Protein AF-A0A812IU10-F1 (afdb_monomer_lite)

Radius of gyration: 19.64 Å; chains: 1; bounding box: 25×57×60 Å

Organism: Symbiodinium pilosum (NCBI:txid2952)

pLDDT: mean 71.74, std 17.71, range [39.0, 90.31]

Structure (mmCIF, N/CA/C/O backbone):
data_AF-A0A812IU10-F1
#
_entry.id   AF-A0A812IU10-F1
#
loop_
_atom_site.group_PDB
_atom_site.id
_atom_site.type_symbol
_atom_site.label_atom_id
_atom_site.label_alt_id
_atom_site.label_comp_id
_atom_site.label_asym_id
_atom_site.label_entity_id
_atom_site.label_seq_id
_atom_site.pdbx_PDB_ins_code
_atom_site.Cartn_x
_atom_site.Cartn_y
_atom_site.Cartn_z
_atom_site.occupancy
_atom_site.B_iso_or_equiv
_atom_site.auth_seq_id
_atom_site.auth_comp_id
_atom_site.auth_asym_id
_atom_site.auth_atom_id
_atom_site.pdbx_PDB_model_num
ATOM 1 N N . VAL A 1 1 ? -7.992 -50.049 -43.704 1.00 50.34 1 VAL A N 1
ATOM 2 C CA . VAL A 1 1 ? -7.151 -48.857 -43.441 1.00 50.34 1 VAL A CA 1
ATOM 3 C C . VAL A 1 1 ? -7.302 -48.493 -41.971 1.00 50.34 1 VAL A C 1
ATOM 5 O O . VAL A 1 1 ? -8.418 -48.627 -41.481 1.00 50.34 1 VAL A O 1
ATOM 8 N N . PRO A 1 2 ? -6.208 -48.203 -41.250 1.00 48.25 2 PRO A N 1
ATOM 9 C CA . PRO A 1 2 ? -6.217 -48.101 -39.796 1.00 48.25 2 PRO A CA 1
ATOM 10 C C . PRO A 1 2 ? -6.849 -46.801 -39.284 1.00 48.25 2 PRO A C 1
ATOM 12 O O . PRO A 1 2 ? -6.860 -45.779 -39.965 1.00 48.25 2 PRO A O 1
ATOM 15 N N . ASP A 1 3 ? -7.353 -46.928 -38.059 1.00 49.75 3 ASP A N 1
ATOM 16 C CA . ASP A 1 3 ? -7.805 -45.926 -37.098 1.00 49.75 3 ASP A CA 1
ATOM 17 C C . ASP A 1 3 ? -6.855 -44.719 -36.968 1.00 49.75 3 ASP A C 1
ATOM 19 O O . ASP A 1 3 ? -5.632 -44.868 -36.937 1.00 49.75 3 ASP A O 1
ATOM 23 N N . SER A 1 4 ? -7.411 -43.514 -36.857 1.00 57.19 4 SER A N 1
ATOM 24 C CA . SER A 1 4 ? -6.675 -42.343 -36.369 1.00 57.19 4 SER A CA 1
ATOM 25 C C . SER A 1 4 ? -7.549 -41.550 -35.415 1.00 57.19 4 SER A C 1
ATOM 27 O O . SER A 1 4 ? -8.170 -40.540 -35.734 1.00 57.19 4 SER A O 1
ATOM 29 N N . SER A 1 5 ? -7.583 -42.100 -34.212 1.00 48.09 5 SER A N 1
ATOM 30 C CA . SER A 1 5 ? -7.810 -41.441 -32.941 1.00 48.09 5 SER A CA 1
ATOM 31 C C . SER A 1 5 ? -7.139 -40.054 -32.801 1.00 48.09 5 SER A C 1
ATOM 33 O O . SER A 1 5 ? -5.922 -39.936 -32.909 1.00 48.09 5 SER A O 1
ATOM 35 N N . SER A 1 6 ? -7.956 -39.085 -32.354 1.00 54.41 6 SER A N 1
ATOM 36 C CA . SER A 1 6 ? -7.649 -37.992 -31.395 1.00 54.41 6 SER A CA 1
ATOM 37 C C . SER A 1 6 ? -6.824 -36.759 -31.848 1.00 54.41 6 SER A C 1
ATOM 39 O O . SER A 1 6 ? -6.048 -36.861 -32.790 1.00 54.41 6 SER A O 1
ATOM 41 N N . PRO A 1 7 ? -6.920 -35.586 -31.160 1.00 52.50 7 PRO A N 1
ATOM 42 C CA . PRO A 1 7 ? -7.613 -35.328 -29.893 1.00 52.50 7 PRO A CA 1
ATOM 43 C C . PRO A 1 7 ? -8.605 -34.146 -29.879 1.00 52.50 7 PRO A C 1
ATOM 45 O O . PRO A 1 7 ? -8.406 -33.069 -30.439 1.00 52.50 7 PRO A O 1
ATOM 48 N N . THR A 1 8 ? -9.632 -34.341 -29.058 1.00 53.19 8 THR A N 1
ATOM 49 C CA . THR A 1 8 ? -10.385 -33.323 -28.326 1.00 53.19 8 THR A CA 1
ATOM 50 C C . THR A 1 8 ? -9.436 -32.402 -27.545 1.00 53.19 8 THR A C 1
ATOM 52 O O . THR A 1 8 ? -9.142 -32.657 -26.379 1.00 53.19 8 THR A O 1
ATOM 55 N N . SER A 1 9 ? -8.989 -31.293 -28.137 1.00 44.28 9 SER A N 1
ATOM 56 C CA . SER A 1 9 ? -8.419 -30.182 -27.361 1.00 44.28 9 SER A CA 1
ATOM 57 C C . SER A 1 9 ? -9.551 -29.326 -26.811 1.00 44.28 9 SER A C 1
ATOM 59 O O . SER A 1 9 ? -9.862 -28.233 -27.277 1.00 44.28 9 SER A O 1
ATOM 61 N N . ARG A 1 10 ? -10.191 -29.864 -25.770 1.00 47.31 10 ARG A N 1
ATOM 62 C CA . ARG A 1 10 ? -10.981 -29.091 -24.815 1.00 47.31 10 ARG A CA 1
ATOM 63 C C . ARG A 1 10 ? -9.980 -28.314 -23.964 1.00 47.31 10 ARG A C 1
ATOM 65 O O . ARG A 1 10 ? -9.737 -28.664 -22.811 1.00 47.31 10 ARG A O 1
ATOM 72 N N . SER A 1 11 ? -9.362 -27.294 -24.556 1.00 44.47 11 SER A N 1
ATOM 73 C CA . SER A 1 11 ? -8.623 -26.296 -23.796 1.00 44.47 11 SER A CA 1
ATOM 74 C C . SER A 1 11 ? -9.650 -25.603 -22.921 1.00 44.47 11 SER A C 1
ATOM 76 O O . SER A 1 11 ? -10.402 -24.737 -23.365 1.00 44.47 11 SER A O 1
ATOM 78 N N . ARG A 1 12 ? -9.741 -26.079 -21.676 1.00 50.00 12 ARG A N 1
ATOM 79 C CA . ARG A 1 12 ? -10.325 -25.329 -20.575 1.00 50.00 12 ARG A CA 1
ATOM 80 C C . ARG A 1 12 ? -9.683 -23.958 -20.678 1.00 50.00 12 ARG A C 1
ATOM 82 O O . ARG A 1 12 ? -8.472 -23.844 -20.509 1.00 50.00 12 ARG A O 1
ATOM 89 N N . GLY A 1 13 ? -10.483 -22.955 -21.019 1.00 43.66 13 GLY A N 1
ATOM 90 C CA . GLY A 1 13 ? -10.149 -21.577 -20.729 1.00 43.66 13 GLY A CA 1
ATOM 91 C C . GLY A 1 13 ? -10.032 -21.484 -19.218 1.00 43.66 13 GLY A C 1
ATOM 92 O O . GLY A 1 13 ? -10.993 -21.154 -18.532 1.00 43.66 13 GLY A O 1
ATOM 93 N N . SER A 1 14 ? -8.875 -21.872 -18.690 1.00 45.81 14 SER A N 1
ATOM 94 C CA . SER A 1 14 ? -8.376 -21.335 -17.446 1.00 45.81 14 SER A CA 1
ATOM 95 C C . SER A 1 14 ? -8.236 -19.856 -17.744 1.00 45.81 14 SER A C 1
ATOM 97 O O . SER A 1 14 ? -7.247 -19.442 -18.343 1.00 45.81 14 SER A O 1
ATOM 99 N N . SER A 1 15 ? -9.281 -19.077 -17.445 1.00 45.25 15 SER A N 1
ATOM 100 C CA . SER A 1 15 ? -9.153 -17.630 -17.347 1.00 45.25 15 SER A CA 1
ATOM 101 C C . SER A 1 15 ? -7.868 -17.397 -16.562 1.00 45.25 15 SER A C 1
ATOM 103 O O . SER A 1 15 ? -7.774 -17.949 -15.458 1.00 45.25 15 SER A O 1
ATOM 105 N N . PRO A 1 16 ? -6.854 -16.719 -17.129 1.00 46.94 16 PRO A N 1
ATOM 106 C CA . PRO A 1 16 ? -5.622 -16.482 -16.407 1.00 46.94 16 PRO A CA 1
ATOM 107 C C . PRO A 1 16 ? -6.040 -15.758 -15.136 1.00 46.94 16 PRO A C 1
ATOM 109 O O . PRO A 1 16 ? -6.576 -14.651 -15.178 1.00 46.94 16 PRO A O 1
ATOM 112 N N . LYS A 1 17 ? -5.931 -16.455 -14.005 1.00 49.75 17 LYS A N 1
ATOM 113 C CA . LYS A 1 17 ? -6.110 -15.846 -12.697 1.00 49.75 17 LYS A CA 1
ATOM 114 C C . LYS A 1 17 ? -5.091 -14.711 -12.703 1.00 49.75 17 LYS A C 1
ATOM 116 O O . LYS A 1 17 ? -3.926 -15.023 -12.932 1.00 49.75 17 LYS A O 1
ATOM 121 N N . PRO A 1 18 ? -5.505 -13.437 -12.607 1.00 54.19 18 PRO A N 1
ATOM 122 C CA . PRO A 1 18 ? -4.601 -12.324 -12.853 1.00 54.19 18 PRO A CA 1
ATOM 123 C C . PRO A 1 18 ? -3.405 -12.490 -11.918 1.00 54.19 18 PRO A C 1
ATOM 125 O O . PRO A 1 18 ? -3.569 -12.408 -10.701 1.00 54.19 18 PRO A O 1
ATOM 128 N N . GLU A 1 19 ? -2.227 -12.791 -12.475 1.00 58.47 19 GLU A N 1
ATOM 129 C CA . GLU A 1 19 ? -1.012 -13.199 -11.741 1.00 58.47 19 GLU A CA 1
ATOM 130 C C . GLU A 1 19 ? -0.427 -12.079 -10.851 1.00 58.47 19 GLU A C 1
ATOM 132 O O . GLU A 1 19 ? 0.657 -12.197 -10.286 1.00 58.47 19 GLU A O 1
ATOM 137 N N . GLY A 1 20 ? -1.180 -10.997 -10.659 1.00 71.31 20 GLY A N 1
ATOM 138 C CA . GLY A 1 20 ? -0.835 -9.849 -9.839 1.00 71.31 20 GLY A CA 1
ATOM 139 C C . GLY A 1 20 ? -1.910 -9.399 -8.856 1.00 71.31 20 GLY A C 1
ATOM 140 O O . GLY A 1 20 ? -1.704 -8.389 -8.191 1.00 71.31 20 GLY A O 1
ATOM 141 N N . GLU A 1 21 ? -3.036 -10.108 -8.712 1.00 84.06 21 GLU A N 1
ATOM 142 C CA . GLU A 1 21 ? -4.016 -9.740 -7.683 1.00 84.06 21 GLU A CA 1
ATOM 143 C C . GLU A 1 21 ? -3.532 -10.163 -6.285 1.00 84.06 21 GLU A C 1
ATOM 145 O O . GLU A 1 21 ? -3.490 -11.346 -5.945 1.00 84.06 21 GLU A O 1
ATOM 150 N N . LEU A 1 22 ? -3.199 -9.182 -5.451 1.00 83.56 22 LEU A N 1
ATOM 151 C CA . LEU A 1 22 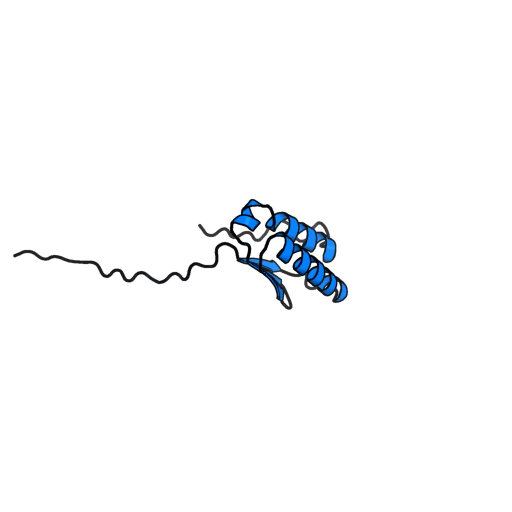? -2.918 -9.347 -4.037 1.00 83.56 22 LEU A CA 1
ATOM 152 C C . LEU A 1 22 ? -4.148 -8.949 -3.223 1.00 83.56 22 LEU A C 1
ATOM 154 O O . LEU A 1 22 ? -4.714 -7.874 -3.405 1.00 83.56 22 LEU A O 1
ATOM 158 N N . ARG A 1 23 ? -4.549 -9.812 -2.293 1.00 84.81 23 ARG A N 1
ATOM 159 C CA . ARG A 1 23 ? -5.596 -9.504 -1.320 1.00 84.81 23 ARG A CA 1
ATOM 160 C C . ARG A 1 23 ? -5.009 -9.540 0.071 1.00 84.81 23 ARG A C 1
ATOM 162 O O . ARG A 1 23 ? -4.495 -10.574 0.490 1.00 84.81 23 ARG A O 1
ATOM 169 N N . LEU A 1 24 ? -5.107 -8.424 0.770 1.00 83.62 24 LEU A N 1
ATOM 170 C CA . LEU A 1 24 ? -4.623 -8.276 2.128 1.00 83.62 24 LEU A CA 1
ATOM 171 C C . LEU A 1 24 ? -5.820 -8.059 3.052 1.00 83.62 24 LEU A C 1
ATOM 173 O O . LEU A 1 24 ? -6.595 -7.129 2.831 1.00 83.62 24 LEU A O 1
ATOM 177 N N . PRO A 1 25 ? -6.040 -8.925 4.050 1.00 81.56 25 PRO A N 1
ATOM 178 C CA . PRO A 1 25 ? -7.141 -8.744 4.981 1.00 81.56 25 PRO A CA 1
ATOM 179 C C . PRO A 1 25 ? -6.916 -7.477 5.810 1.00 81.56 25 PRO A C 1
ATOM 181 O O . PRO A 1 25 ? -5.815 -7.232 6.301 1.00 81.56 25 PRO A O 1
ATOM 184 N N . LEU A 1 26 ? -7.968 -6.679 5.979 1.00 81.06 26 LEU A N 1
ATOM 185 C CA . LEU A 1 26 ? -7.957 -5.589 6.948 1.00 81.06 26 LEU A CA 1
ATOM 186 C C . LEU A 1 26 ? -8.188 -6.177 8.346 1.00 81.06 26 LEU A C 1
ATOM 188 O O . LEU A 1 26 ? -9.000 -7.095 8.496 1.00 81.06 26 LEU A O 1
ATOM 192 N N . PRO A 1 27 ? -7.521 -5.662 9.389 1.00 77.56 27 PRO A N 1
ATOM 193 C CA . PRO A 1 27 ? -7.814 -6.070 10.745 1.00 77.56 27 PRO A CA 1
ATOM 194 C C . PRO A 1 27 ? -9.246 -5.660 11.088 1.00 77.56 27 PRO A C 1
ATOM 196 O O . PRO A 1 27 ? -9.656 -4.527 10.853 1.00 77.56 27 PRO A O 1
ATOM 199 N N . ALA A 1 28 ? -10.004 -6.565 11.709 1.00 72.00 28 ALA A N 1
ATOM 200 C CA . ALA A 1 28 ? -11.385 -6.295 12.126 1.00 72.00 28 ALA A CA 1
ATOM 201 C C . ALA A 1 28 ? -11.504 -5.127 13.130 1.00 72.00 28 ALA A C 1
ATOM 203 O O . ALA A 1 28 ? -12.590 -4.601 13.344 1.00 72.00 28 ALA A O 1
ATOM 204 N N . LYS A 1 29 ? -10.384 -4.737 13.754 1.00 73.00 29 LYS A N 1
ATOM 205 C CA . LYS A 1 29 ? -10.269 -3.600 14.675 1.00 73.00 29 LYS A CA 1
ATOM 206 C C . LYS A 1 29 ? -9.792 -2.305 14.001 1.00 73.00 29 LYS A C 1
ATOM 208 O O . LYS A 1 29 ? -9.570 -1.331 14.714 1.00 73.00 29 LYS A O 1
ATOM 213 N N . ALA A 1 30 ? -9.602 -2.290 12.678 1.00 77.06 30 ALA A N 1
ATOM 214 C CA . ALA A 1 30 ? -9.215 -1.082 11.957 1.00 77.06 30 ALA A CA 1
ATOM 215 C C . ALA A 1 30 ? -10.251 0.019 12.203 1.00 77.06 30 ALA A C 1
ATOM 217 O O . ALA A 1 30 ? -11.445 -0.174 11.968 1.00 77.06 30 ALA A O 1
ATOM 218 N N . GLN A 1 31 ? -9.801 1.173 12.680 1.00 84.00 31 GLN A N 1
ATOM 219 C CA . GLN A 1 31 ? -10.676 2.322 12.849 1.00 84.00 31 GLN A CA 1
ATOM 220 C C . GLN A 1 31 ? -10.973 2.984 11.504 1.00 84.00 31 GLN A C 1
ATOM 222 O O . GLN A 1 31 ? -10.163 2.949 10.580 1.00 84.00 31 GLN A O 1
ATOM 227 N N . GLU A 1 32 ? -12.125 3.651 11.405 1.00 83.19 32 GLU A N 1
ATOM 228 C CA . GLU A 1 32 ? -12.546 4.329 10.173 1.00 83.19 32 GLU A CA 1
ATOM 229 C C . GLU A 1 32 ? -11.496 5.335 9.675 1.00 83.19 32 GLU A C 1
ATOM 231 O O . GLU A 1 32 ? -11.230 5.406 8.476 1.00 83.19 32 GLU A O 1
ATOM 236 N N . TRP A 1 33 ? -10.851 6.076 10.584 1.00 83.62 33 TRP A N 1
ATOM 237 C CA . TRP A 1 33 ? -9.798 7.026 10.220 1.00 83.62 33 TRP A CA 1
ATOM 238 C C . TRP A 1 33 ? -8.539 6.331 9.676 1.00 83.62 33 TRP A C 1
ATOM 240 O O . TRP A 1 33 ? -7.943 6.850 8.739 1.00 83.62 33 TRP A O 1
ATOM 250 N N . GLN A 1 34 ? -8.183 5.141 10.180 1.00 85.31 34 GLN A N 1
ATOM 251 C CA . GLN A 1 34 ? -7.061 4.343 9.662 1.00 85.31 34 GLN A CA 1
ATOM 252 C C . GLN A 1 34 ? -7.363 3.836 8.254 1.00 85.31 34 GLN A C 1
ATOM 254 O O . GLN A 1 34 ? -6.519 3.898 7.371 1.00 85.31 34 GLN A O 1
ATOM 259 N N . VAL A 1 35 ? -8.596 3.378 8.017 1.00 85.50 35 VAL A N 1
ATOM 260 C CA . VAL A 1 35 ? -9.034 2.940 6.686 1.00 85.50 35 VAL A CA 1
ATOM 261 C C . VAL A 1 35 ? -9.058 4.112 5.703 1.00 85.50 35 VAL A C 1
ATOM 263 O O . VAL A 1 35 ? -8.706 3.938 4.539 1.00 85.50 35 VAL A O 1
ATOM 266 N N . ARG A 1 36 ? -9.463 5.311 6.144 1.00 87.62 36 ARG A N 1
ATOM 267 C CA . ARG 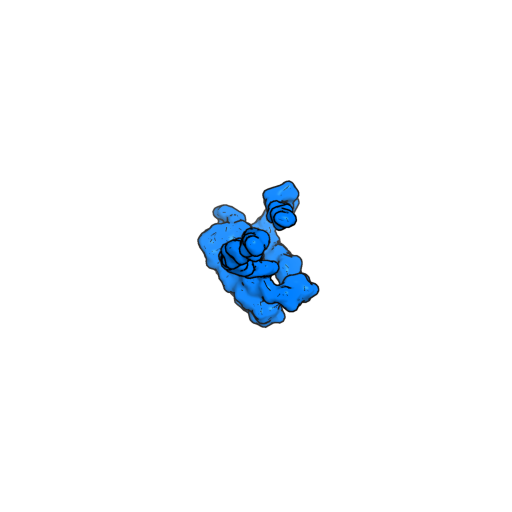A 1 36 ? -9.401 6.528 5.317 1.00 87.62 36 ARG A CA 1
ATOM 268 C C . ARG A 1 36 ? -7.966 6.924 4.986 1.00 87.62 36 ARG A C 1
ATOM 270 O O . ARG A 1 36 ? -7.712 7.246 3.831 1.00 87.62 36 ARG A O 1
ATOM 277 N N . GLN A 1 37 ? -7.066 6.864 5.964 1.00 87.69 37 GLN A N 1
ATOM 278 C CA . GLN A 1 37 ? -5.643 7.131 5.767 1.00 87.69 37 GLN A CA 1
ATOM 279 C C . GLN A 1 37 ? -5.047 6.140 4.761 1.00 87.69 37 GLN A C 1
ATOM 281 O O . GLN A 1 37 ? -4.596 6.549 3.698 1.00 87.69 37 GLN A O 1
ATOM 286 N N . LEU A 1 38 ? -5.239 4.840 5.001 1.00 87.62 38 LEU A N 1
ATOM 287 C CA . LEU A 1 38 ? -4.793 3.773 4.110 1.00 87.62 38 LEU A CA 1
ATOM 288 C C . LEU A 1 38 ? -5.327 3.928 2.683 1.00 87.62 38 LEU A C 1
ATOM 290 O O . LEU A 1 38 ? -4.635 3.600 1.731 1.00 87.62 38 LEU A O 1
ATOM 294 N N . ARG A 1 39 ? -6.564 4.408 2.498 1.00 89.12 39 ARG A N 1
ATOM 295 C CA . ARG A 1 39 ? -7.108 4.691 1.159 1.00 89.12 39 ARG A CA 1
ATOM 296 C C . ARG A 1 39 ? -6.337 5.801 0.448 1.00 89.12 39 ARG A C 1
ATOM 298 O O . ARG A 1 39 ? -6.078 5.649 -0.740 1.00 89.12 39 ARG A O 1
ATOM 305 N N . ALA A 1 40 ? -5.991 6.875 1.154 1.00 90.31 40 ALA A N 1
ATOM 306 C CA . ALA A 1 40 ? -5.202 7.968 0.596 1.00 90.31 40 ALA A CA 1
ATOM 307 C C . ALA A 1 40 ? -3.771 7.509 0.268 1.00 90.31 40 ALA A C 1
ATOM 309 O O . ALA A 1 40 ? -3.270 7.768 -0.824 1.00 90.31 40 ALA A O 1
ATOM 310 N N . ASP A 1 41 ? -3.145 6.751 1.169 1.00 89.69 41 ASP A N 1
ATOM 311 C CA . ASP A 1 41 ? -1.801 6.216 0.945 1.00 89.69 41 ASP A CA 1
ATOM 312 C C . ASP A 1 41 ? -1.774 5.170 -0.181 1.00 89.69 41 ASP A C 1
ATOM 314 O O . ASP A 1 41 ? -0.849 5.146 -0.994 1.00 89.69 41 ASP A O 1
ATOM 318 N N . LEU A 1 42 ? -2.824 4.351 -0.301 1.00 89.25 42 LEU A N 1
ATOM 319 C CA . LEU A 1 42 ? -3.002 3.422 -1.418 1.00 89.25 42 LEU A CA 1
ATOM 320 C C . LEU A 1 42 ? -3.220 4.122 -2.752 1.00 89.25 42 LEU A C 1
ATOM 322 O O . LEU A 1 42 ? -2.743 3.608 -3.759 1.00 89.25 42 LEU A O 1
ATOM 326 N N . GLU A 1 43 ? -3.932 5.247 -2.779 1.00 89.81 43 GLU A N 1
ATOM 327 C CA . GLU A 1 43 ? -4.107 6.048 -3.992 1.00 89.81 43 GLU A CA 1
ATOM 328 C C . GLU A 1 43 ? -2.739 6.525 -4.492 1.00 89.81 43 GLU A C 1
ATOM 330 O O . GLU A 1 43 ? -2.345 6.185 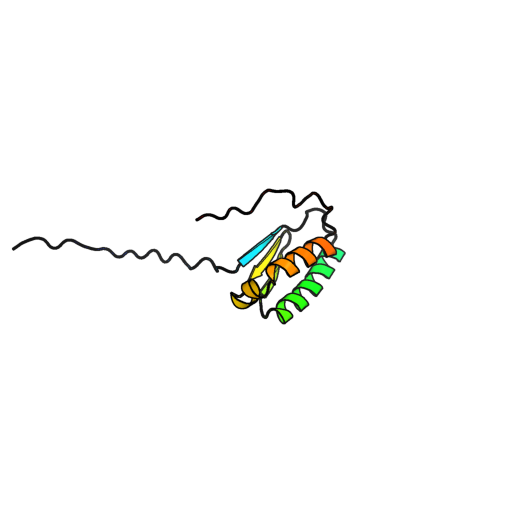-5.609 1.00 89.81 43 GLU A O 1
ATOM 335 N N . TYR A 1 44 ? -1.947 7.152 -3.618 1.00 89.12 44 TYR A N 1
ATOM 336 C CA . TYR A 1 44 ? -0.592 7.599 -3.945 1.00 89.12 44 TYR A CA 1
ATOM 337 C C . TYR A 1 44 ? 0.338 6.447 -4.358 1.00 89.12 44 TYR A C 1
ATOM 339 O O . TYR A 1 44 ? 1.067 6.525 -5.350 1.00 89.12 44 TYR A O 1
ATOM 347 N N . TRP A 1 45 ? 0.307 5.341 -3.613 1.00 89.56 45 TRP A N 1
ATOM 348 C CA . TRP A 1 45 ? 1.081 4.145 -3.933 1.00 89.56 45 TRP A CA 1
ATOM 349 C C . TRP A 1 45 ? 0.665 3.549 -5.287 1.00 89.56 45 TRP A C 1
ATOM 351 O O . TRP A 1 45 ? 1.523 3.134 -6.070 1.00 89.56 45 TRP A O 1
ATOM 361 N N . SER A 1 46 ? -0.632 3.552 -5.602 1.00 89.50 46 SER A N 1
ATOM 362 C CA . SER A 1 46 ? -1.151 3.013 -6.860 1.00 89.50 46 SER A CA 1
ATOM 363 C C . SER A 1 46 ? -0.706 3.838 -8.067 1.00 89.50 46 SER A C 1
ATOM 365 O O . SER A 1 46 ? -0.304 3.269 -9.080 1.00 89.50 46 SER A O 1
ATOM 367 N N . GLU A 1 47 ? -0.646 5.165 -7.929 1.00 89.12 47 GLU A N 1
ATOM 368 C CA . GLU A 1 47 ? -0.085 6.057 -8.946 1.00 89.12 47 GLU A CA 1
ATOM 369 C C . GLU A 1 47 ? 1.424 5.839 -9.116 1.00 89.12 47 GLU A C 1
ATOM 371 O O . GLU A 1 47 ? 1.913 5.708 -10.239 1.00 89.12 47 GLU A O 1
ATOM 376 N N . LYS A 1 48 ? 2.165 5.727 -8.006 1.00 88.12 48 LYS A N 1
ATOM 377 C CA . LYS A 1 48 ? 3.623 5.514 -8.005 1.00 88.12 48 LYS A CA 1
ATOM 378 C C . LYS A 1 48 ? 4.031 4.245 -8.753 1.00 88.12 48 LYS A C 1
ATOM 380 O O . LYS A 1 48 ? 5.021 4.250 -9.482 1.00 88.12 48 LYS A O 1
ATOM 385 N N . PHE A 1 49 ? 3.287 3.160 -8.556 1.00 85.12 49 PHE A N 1
ATOM 386 C CA . PHE A 1 49 ? 3.561 1.865 -9.179 1.00 85.12 49 PHE A CA 1
ATOM 387 C C . PHE A 1 49 ? 2.725 1.605 -10.439 1.00 85.12 49 PHE A C 1
ATOM 389 O O . PHE A 1 49 ? 2.817 0.517 -11.011 1.00 85.12 49 PHE A O 1
ATOM 396 N N . ASN A 1 50 ? 1.945 2.598 -10.882 1.00 86.25 50 ASN A N 1
ATOM 397 C CA . ASN A 1 50 ? 1.034 2.519 -12.021 1.00 86.25 50 ASN A CA 1
ATOM 398 C C . ASN A 1 50 ? 0.177 1.238 -11.996 1.00 86.25 50 ASN A C 1
ATOM 400 O O . ASN A 1 50 ? 0.131 0.463 -12.955 1.00 86.25 50 ASN A O 1
ATOM 404 N N . CYS A 1 51 ? -0.441 0.981 -10.847 1.00 86.44 51 CYS A N 1
ATOM 405 C CA . CYS A 1 51 ? -1.209 -0.221 -10.552 1.00 86.44 51 CYS A CA 1
ATOM 406 C C . CYS A 1 51 ? -2.588 0.154 -9.986 1.00 86.44 51 CYS A C 1
ATOM 408 O O . CYS A 1 51 ? -2.879 1.326 -9.771 1.00 86.44 51 CYS A O 1
ATOM 410 N N . ALA A 1 52 ? -3.474 -0.824 -9.777 1.00 86.25 52 ALA A N 1
ATOM 411 C CA . ALA A 1 52 ? -4.816 -0.547 -9.259 1.00 86.25 52 ALA A CA 1
ATOM 412 C C . ALA A 1 52 ? -4.955 -1.050 -7.820 1.00 86.25 52 ALA A C 1
ATOM 414 O O . ALA A 1 52 ? -4.812 -2.244 -7.569 1.00 86.25 52 ALA A O 1
ATOM 415 N N . ALA A 1 53 ? -5.287 -0.165 -6.881 1.00 87.69 53 ALA A N 1
ATOM 416 C CA . ALA A 1 53 ? -5.579 -0.523 -5.496 1.00 87.69 53 ALA A CA 1
ATOM 417 C C . ALA A 1 53 ? -7.017 -0.158 -5.127 1.00 87.69 53 ALA A C 1
ATOM 419 O O . ALA A 1 53 ? -7.520 0.899 -5.498 1.00 87.69 53 ALA A O 1
ATOM 420 N N . ARG A 1 54 ? -7.688 -1.026 -4.368 1.00 86.94 54 ARG A N 1
ATOM 421 C CA . ARG A 1 54 ? -9.009 -0.748 -3.798 1.00 86.94 54 ARG A CA 1
ATOM 422 C C . ARG A 1 54 ? -9.125 -1.302 -2.389 1.00 86.94 54 ARG A C 1
ATOM 424 O O . ARG A 1 54 ? -8.617 -2.378 -2.078 1.00 86.94 54 ARG A O 1
ATOM 431 N N . VAL A 1 55 ? -9.849 -0.580 -1.545 1.00 86.94 55 VAL A N 1
ATOM 432 C CA . VAL A 1 55 ? -10.111 -0.976 -0.160 1.00 86.94 55 VAL A CA 1
ATOM 433 C C . VAL A 1 55 ? -11.566 -1.403 -0.030 1.00 86.94 55 VAL A C 1
ATOM 435 O O . VAL A 1 55 ? -12.468 -0.565 -0.016 1.00 86.94 55 VAL A O 1
ATOM 438 N N . GLU A 1 56 ? -11.793 -2.708 0.069 1.00 84.69 56 GLU A N 1
ATOM 439 C CA . GLU A 1 56 ? -13.098 -3.300 0.371 1.00 84.69 56 GLU A CA 1
ATOM 440 C C . GLU A 1 56 ? -13.388 -3.235 1.881 1.00 84.69 56 GLU A C 1
ATOM 442 O O . GLU A 1 56 ? -12.518 -2.904 2.685 1.00 84.69 56 GLU A O 1
ATOM 447 N N . HIS A 1 57 ? -14.612 -3.598 2.281 1.00 72.38 57 HIS A N 1
ATOM 448 C CA . HIS A 1 57 ? -15.062 -3.560 3.682 1.00 72.38 57 HIS A CA 1
ATOM 449 C C . HIS A 1 57 ? -14.146 -4.305 4.669 1.00 72.38 57 HIS A C 1
ATOM 451 O O . HIS A 1 57 ? -14.034 -3.896 5.819 1.00 72.38 57 HIS A O 1
ATOM 457 N N . SER A 1 58 ? -13.511 -5.397 4.240 1.00 79.19 58 SER A N 1
ATOM 458 C CA . SER A 1 58 ? -12.696 -6.263 5.104 1.00 79.19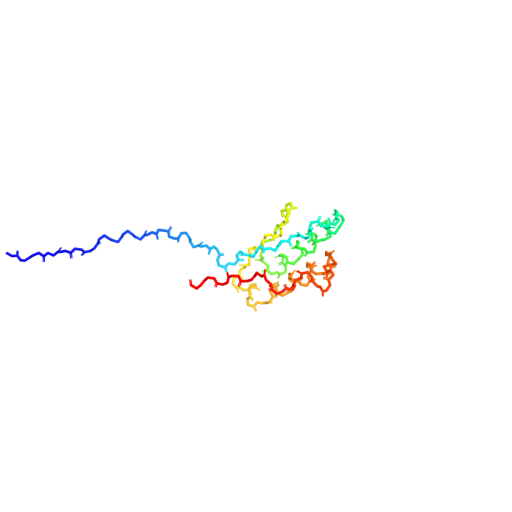 58 SER A CA 1
ATOM 459 C C . SER A 1 58 ? -11.346 -6.644 4.496 1.00 79.19 58 SER A C 1
ATOM 461 O O . SER A 1 58 ? -10.625 -7.472 5.051 1.00 79.19 58 SER A O 1
ATOM 463 N N . SER A 1 59 ? -11.000 -6.101 3.331 1.00 84.31 59 SER A N 1
ATOM 464 C CA . SER A 1 59 ? -9.762 -6.454 2.638 1.00 84.31 59 SER A CA 1
ATOM 465 C C . SER A 1 59 ? -9.330 -5.374 1.664 1.00 84.31 59 SER A C 1
ATOM 467 O O . SER A 1 59 ? -10.148 -4.785 0.971 1.00 84.31 59 SER A O 1
ATOM 469 N N . VAL A 1 60 ? -8.032 -5.187 1.534 1.00 86.75 60 VAL A N 1
ATOM 470 C CA . VAL A 1 60 ? -7.412 -4.415 0.467 1.00 86.75 60 VAL A CA 1
ATOM 471 C C . VAL A 1 60 ? -7.158 -5.356 -0.704 1.00 86.75 60 VAL A C 1
ATOM 473 O O . VAL A 1 60 ? -6.532 -6.401 -0.540 1.00 86.75 60 VAL A O 1
ATOM 476 N N . VAL A 1 61 ? -7.673 -5.021 -1.882 1.00 87.69 61 VAL A N 1
ATOM 477 C CA . VAL A 1 61 ? -7.456 -5.779 -3.116 1.00 87.69 61 VAL A CA 1
ATOM 478 C C . VAL A 1 61 ? -6.642 -4.919 -4.060 1.00 87.69 61 VAL A C 1
ATOM 480 O O . VAL A 1 61 ? -6.998 -3.777 -4.334 1.00 87.69 61 VAL A O 1
ATOM 483 N N . VAL A 1 62 ? -5.555 -5.477 -4.566 1.00 88.00 62 VAL A N 1
ATOM 484 C CA . VAL A 1 62 ? -4.559 -4.733 -5.320 1.00 88.00 62 VAL A CA 1
ATOM 485 C C . VAL A 1 62 ? -4.170 -5.530 -6.540 1.00 88.00 62 VAL A C 1
ATOM 487 O O . VAL A 1 62 ? -3.852 -6.705 -6.426 1.00 88.00 62 VAL A O 1
ATOM 490 N N . GLN A 1 63 ? -4.211 -4.916 -7.709 1.00 88.81 63 GLN A N 1
ATOM 491 C CA . GLN A 1 63 ? -3.769 -5.513 -8.956 1.00 88.81 63 GLN A CA 1
ATOM 492 C C . GLN A 1 63 ? -2.406 -4.939 -9.294 1.00 88.81 63 GLN A C 1
ATOM 494 O O . GLN A 1 63 ? -2.289 -3.836 -9.824 1.00 88.81 63 GLN A O 1
ATOM 499 N N . LEU A 1 64 ? -1.379 -5.699 -8.941 1.00 84.25 64 LEU A N 1
ATOM 500 C CA . LEU A 1 64 ? -0.001 -5.409 -9.280 1.00 84.25 64 LEU A CA 1
ATOM 501 C C . LEU A 1 64 ? 0.252 -5.770 -10.742 1.00 84.25 64 LEU A C 1
ATOM 503 O O . LEU A 1 64 ? -0.075 -6.868 -11.187 1.00 84.25 64 LEU A O 1
ATOM 507 N N . SER A 1 65 ? 0.884 -4.861 -11.471 1.00 83.62 65 SER A N 1
ATOM 508 C CA . SER A 1 65 ? 1.531 -5.191 -12.734 1.00 83.62 65 SER A CA 1
ATOM 509 C C . SER A 1 65 ? 2.817 -5.995 -12.469 1.00 83.62 65 SER A C 1
ATOM 511 O O . SER A 1 65 ? 3.382 -5.908 -11.369 1.00 83.62 65 SER A O 1
ATOM 513 N N . PRO A 1 66 ? 3.309 -6.792 -13.432 1.00 81.94 66 PRO A N 1
ATOM 514 C CA . PRO A 1 66 ? 4.587 -7.494 -13.288 1.00 81.94 66 PRO A CA 1
ATOM 515 C C . PRO A 1 66 ? 5.753 -6.529 -13.004 1.00 81.94 66 PRO A C 1
ATOM 517 O O . PRO A 1 66 ? 6.655 -6.859 -12.233 1.00 81.94 66 PRO A O 1
ATOM 520 N N . GLU A 1 67 ? 5.702 -5.303 -13.530 1.00 81.19 67 GLU A N 1
ATOM 521 C CA . GLU A 1 67 ? 6.666 -4.239 -13.238 1.00 81.19 67 GLU A CA 1
ATOM 522 C C . GLU A 1 67 ? 6.593 -3.793 -11.771 1.00 81.19 67 GLU A C 1
ATOM 524 O O . GLU A 1 67 ? 7.625 -3.663 -11.111 1.00 81.19 67 GLU A O 1
ATOM 529 N N . ALA A 1 68 ? 5.386 -3.616 -11.222 1.00 80.50 68 ALA A N 1
ATOM 530 C CA . ALA A 1 68 ? 5.190 -3.274 -9.814 1.00 80.50 68 ALA A CA 1
ATOM 531 C C . ALA A 1 68 ? 5.638 -4.413 -8.881 1.00 80.50 68 ALA A C 1
ATOM 533 O O . ALA A 1 68 ? 6.229 -4.165 -7.827 1.00 80.50 68 ALA A O 1
ATOM 534 N N . GLN A 1 69 ? 5.410 -5.672 -9.270 1.00 79.88 69 GLN A N 1
ATOM 535 C CA . GLN A 1 69 ? 5.910 -6.832 -8.527 1.00 79.88 69 GLN A CA 1
ATOM 536 C C . GLN A 1 69 ? 7.441 -6.851 -8.469 1.00 79.88 69 GLN A C 1
ATOM 538 O O . GLN A 1 69 ? 8.002 -7.041 -7.388 1.00 79.88 69 GLN A O 1
ATOM 543 N N . ALA A 1 70 ? 8.108 -6.608 -9.601 1.00 80.00 70 ALA A N 1
ATOM 544 C CA . ALA A 1 70 ? 9.565 -6.520 -9.672 1.00 80.00 70 ALA A CA 1
ATOM 545 C C . ALA A 1 70 ? 10.116 -5.294 -8.919 1.00 80.00 70 ALA A C 1
ATOM 547 O O . ALA A 1 70 ? 11.177 -5.373 -8.304 1.00 80.00 70 ALA A O 1
ATOM 548 N N . GLY A 1 71 ? 9.373 -4.184 -8.915 1.00 77.69 71 GLY A N 1
ATOM 549 C CA . GLY A 1 71 ? 9.720 -2.933 -8.236 1.00 77.69 71 GLY A CA 1
ATOM 550 C C . GLY A 1 71 ? 9.508 -2.930 -6.720 1.00 77.69 71 GLY A C 1
ATOM 551 O O . GLY A 1 71 ? 9.664 -1.888 -6.090 1.00 77.69 71 GLY A O 1
ATOM 552 N N . GLY A 1 72 ? 9.134 -4.063 -6.116 1.00 83.81 72 GLY A N 1
ATOM 553 C CA . GLY A 1 72 ? 8.952 -4.164 -4.666 1.00 83.81 72 GLY A CA 1
ATOM 554 C C . GLY A 1 72 ? 7.660 -3.531 -4.143 1.00 83.81 72 GLY A C 1
ATOM 555 O O . GLY A 1 72 ? 7.512 -3.380 -2.930 1.00 83.81 72 GLY A O 1
ATOM 556 N N . ALA A 1 73 ? 6.692 -3.231 -5.016 1.00 85.75 73 ALA A N 1
ATOM 557 C CA . ALA A 1 73 ? 5.419 -2.616 -4.638 1.00 85.75 73 ALA A CA 1
ATOM 558 C C . ALA A 1 73 ? 4.685 -3.430 -3.562 1.00 85.75 73 ALA A C 1
ATOM 560 O O . ALA A 1 73 ? 4.096 -2.871 -2.641 1.00 85.75 73 ALA A O 1
ATOM 561 N N . LYS A 1 74 ? 4.790 -4.764 -3.631 1.00 84.81 74 LYS A N 1
ATOM 562 C CA . LYS A 1 74 ? 4.260 -5.676 -2.612 1.00 84.81 74 LYS A CA 1
ATOM 563 C C . LYS A 1 74 ? 4.824 -5.363 -1.222 1.00 84.81 74 LYS A C 1
ATOM 565 O O . LYS A 1 74 ? 4.051 -5.299 -0.279 1.00 84.81 74 LYS A O 1
ATOM 570 N N . SER A 1 75 ? 6.136 -5.161 -1.095 1.00 85.06 75 SER A N 1
ATOM 571 C CA . SER A 1 75 ? 6.769 -4.865 0.196 1.00 85.06 75 SER A CA 1
ATOM 572 C C . SER A 1 75 ? 6.319 -3.515 0.747 1.00 85.06 75 SER A C 1
ATOM 574 O O . SER A 1 75 ? 6.004 -3.428 1.927 1.00 85.06 75 SER A O 1
ATOM 576 N N . GLU A 1 76 ? 6.248 -2.484 -0.101 1.00 88.38 76 GLU A N 1
ATOM 577 C CA . GLU A 1 76 ? 5.747 -1.159 0.299 1.00 88.38 76 GLU A CA 1
ATOM 578 C C . GLU A 1 76 ? 4.296 -1.220 0.776 1.00 88.38 76 GLU A C 1
ATOM 580 O O . GLU A 1 76 ? 3.948 -0.630 1.792 1.00 88.38 76 GLU A O 1
ATOM 585 N N . LEU A 1 77 ? 3.458 -1.982 0.076 1.00 86.00 77 LEU A N 1
ATOM 586 C CA . LEU A 1 77 ? 2.060 -2.166 0.434 1.00 86.00 77 LEU A CA 1
ATOM 587 C C . LEU A 1 77 ? 1.890 -2.845 1.802 1.00 86.00 77 LEU A C 1
ATOM 589 O O . LEU A 1 77 ? 1.027 -2.442 2.579 1.00 86.00 77 LEU A O 1
ATOM 593 N N . PHE A 1 78 ? 2.706 -3.859 2.109 1.00 84.62 78 PHE A N 1
ATOM 594 C CA . PHE A 1 78 ? 2.718 -4.462 3.446 1.00 84.62 78 PHE A CA 1
ATOM 595 C C . PHE A 1 78 ? 3.126 -3.440 4.510 1.00 84.62 78 PHE A C 1
ATOM 597 O O . PHE A 1 78 ? 2.436 -3.338 5.520 1.00 84.62 78 PHE A O 1
ATOM 604 N N . SER A 1 79 ? 4.161 -2.634 4.252 1.00 87.06 79 SER A N 1
ATOM 605 C CA . SER A 1 79 ? 4.590 -1.574 5.172 1.00 87.06 79 SER A CA 1
ATOM 606 C C . SER A 1 79 ? 3.499 -0.529 5.420 1.00 87.06 79 SER A C 1
ATOM 608 O O . SER A 1 79 ? 3.285 -0.156 6.570 1.00 87.06 79 SER A O 1
ATOM 610 N N . LEU A 1 80 ? 2.788 -0.086 4.374 1.00 85.94 80 LEU A N 1
ATOM 611 C CA . LEU A 1 80 ? 1.653 0.840 4.498 1.00 85.94 80 LEU A CA 1
ATOM 612 C C . LEU A 1 80 ? 0.561 0.247 5.384 1.00 85.94 80 LEU A C 1
ATOM 614 O O . LEU A 1 80 ? 0.119 0.870 6.343 1.00 85.94 80 LEU A O 1
ATOM 618 N N . MET A 1 81 ? 0.178 -1.003 5.123 1.00 83.12 81 MET A N 1
ATOM 619 C CA . MET A 1 81 ? -0.833 -1.671 5.934 1.00 83.12 81 MET A CA 1
ATOM 620 C C . MET A 1 81 ? -0.388 -1.883 7.383 1.00 83.12 81 MET A C 1
ATOM 622 O O . MET A 1 81 ? -1.202 -1.706 8.283 1.00 83.12 81 MET A O 1
ATOM 626 N N . GLU A 1 82 ? 0.870 -2.238 7.642 1.00 83.38 82 GLU A N 1
ATOM 627 C CA . GLU A 1 82 ? 1.387 -2.361 9.010 1.00 83.38 82 GLU A CA 1
ATOM 628 C C . GLU A 1 82 ? 1.405 -1.017 9.744 1.00 83.38 82 GLU A C 1
ATOM 630 O O . GLU A 1 82 ? 1.007 -0.957 10.911 1.00 83.38 82 GLU A O 1
ATOM 635 N N . TYR A 1 83 ? 1.810 0.053 9.058 1.00 82.00 83 TYR A N 1
ATOM 636 C CA . TYR A 1 83 ? 1.905 1.395 9.622 1.00 82.00 83 TYR A CA 1
ATOM 637 C C . TYR A 1 83 ? 0.526 2.010 9.896 1.00 82.00 83 TYR A C 1
ATOM 639 O O . TYR A 1 83 ? 0.232 2.381 11.035 1.00 82.00 83 TYR A O 1
ATOM 647 N N . ASP A 1 84 ? -0.350 2.057 8.888 1.00 79.12 84 ASP A N 1
ATOM 648 C CA . ASP A 1 84 ? -1.657 2.717 8.987 1.00 79.12 84 ASP A CA 1
ATOM 649 C C . ASP A 1 84 ? -2.616 1.966 9.902 1.00 79.12 84 ASP A C 1
ATOM 651 O O . ASP A 1 84 ? -3.373 2.561 10.676 1.00 79.12 84 ASP A O 1
ATOM 655 N N . LEU A 1 85 ? -2.582 0.634 9.846 1.00 77.75 85 LEU A N 1
ATOM 656 C CA . LEU A 1 85 ? -3.488 -0.198 10.628 1.00 77.75 85 LEU A CA 1
ATOM 657 C C . LEU A 1 85 ? -2.928 -0.509 12.016 1.00 77.75 85 LEU A C 1
ATOM 659 O O . LEU A 1 85 ? -3.634 -1.149 12.796 1.00 77.75 85 LEU A O 1
ATOM 663 N N . GLN A 1 86 ? -1.710 -0.038 12.331 1.00 67.25 86 GLN A N 1
ATOM 664 C CA . GLN A 1 86 ? -0.979 -0.352 13.561 1.00 67.25 86 GLN A CA 1
ATOM 665 C C . GLN A 1 86 ? -1.150 -1.826 13.922 1.00 67.25 86 GLN A C 1
ATOM 667 O O . GLN A 1 86 ? -1.567 -2.165 15.033 1.00 67.25 86 GLN A O 1
ATOM 672 N N . LEU A 1 87 ? -0.919 -2.706 12.943 1.00 60.94 87 LEU A N 1
ATOM 673 C CA . LEU A 1 87 ? -0.945 -4.139 13.187 1.00 60.94 87 LEU A CA 1
ATOM 674 C C . LEU A 1 87 ? 0.101 -4.391 14.279 1.00 60.94 87 LEU A C 1
ATOM 676 O O . LEU A 1 87 ? 1.298 -4.308 14.017 1.00 60.94 87 LEU A O 1
ATOM 680 N N . GLU A 1 88 ? -0.344 -4.620 15.524 1.00 46.34 88 GLU A N 1
ATOM 681 C CA . GLU A 1 88 ? 0.553 -5.004 16.618 1.00 46.34 88 GLU A CA 1
ATOM 682 C C . GLU A 1 88 ? 1.454 -6.121 16.087 1.00 46.34 88 GLU A C 1
ATOM 684 O O . GLU A 1 88 ? 0.933 -7.026 15.421 1.00 46.34 88 GLU A O 1
ATOM 689 N N . GLN A 1 89 ? 2.768 -6.024 16.349 1.00 41.91 89 GLN A N 1
ATOM 690 C CA . GLN A 1 89 ? 3.877 -6.868 15.856 1.00 41.91 89 GLN A CA 1
AT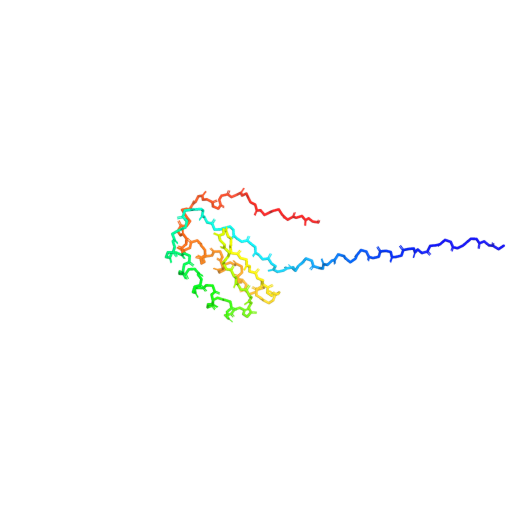OM 691 C C . GLN A 1 89 ? 3.742 -8.378 16.188 1.00 41.91 89 GLN A C 1
ATOM 693 O O . GLN A 1 89 ? 4.661 -9.032 16.669 1.00 41.91 89 GLN A O 1
ATOM 698 N N . GLY A 1 90 ? 2.585 -8.976 15.940 1.00 42.81 90 GLY A N 1
ATOM 699 C CA . GLY A 1 90 ? 2.212 -10.318 16.359 1.00 42.81 90 GLY A CA 1
ATOM 700 C C . GLY A 1 90 ? 1.022 -10.913 15.604 1.00 42.81 90 GLY A C 1
ATOM 701 O O . GLY A 1 90 ? 0.805 -12.118 15.721 1.00 42.81 90 GLY A O 1
ATOM 702 N N . THR A 1 91 ? 0.285 -10.152 14.784 1.00 45.06 91 THR A N 1
ATOM 703 C CA . THR A 1 91 ? -0.873 -10.686 14.029 1.00 45.06 91 THR A CA 1
ATOM 704 C C . THR A 1 91 ? -0.552 -11.160 12.609 1.00 45.06 91 THR A C 1
ATOM 706 O O . THR A 1 91 ? -1.245 -12.040 12.106 1.00 45.06 91 THR A O 1
ATOM 709 N N . LEU A 1 92 ? 0.552 -10.712 11.997 1.00 49.62 92 LEU A N 1
ATOM 710 C CA . LEU A 1 92 ? 1.104 -11.313 10.767 1.00 49.62 92 LEU A CA 1
ATOM 711 C C . LEU A 1 92 ? 2.041 -12.501 11.070 1.00 49.62 92 LEU A C 1
ATOM 713 O O . LEU A 1 92 ? 2.928 -12.853 10.291 1.00 49.62 92 LEU A O 1
ATOM 717 N N . SER A 1 93 ? 1.842 -13.158 12.214 1.00 44.12 93 SER A N 1
ATOM 718 C CA . SER A 1 93 ? 2.563 -14.375 12.573 1.00 44.12 93 SER A CA 1
ATOM 719 C C . SER A 1 93 ? 2.107 -15.549 11.696 1.00 44.12 93 SER A C 1
ATOM 721 O O . SER A 1 93 ? 1.112 -16.209 1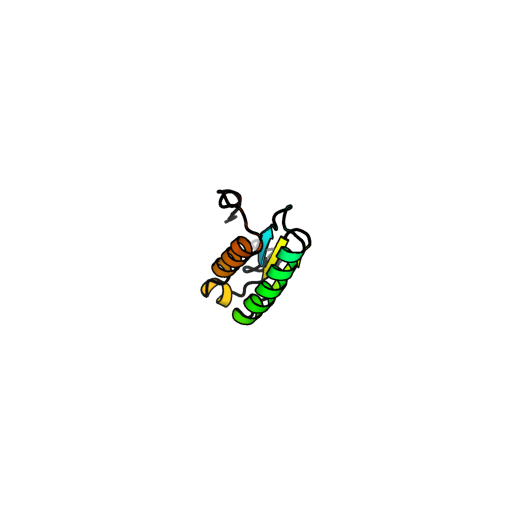1.973 1.00 44.12 93 SER A O 1
ATOM 723 N N . ARG A 1 94 ? 2.909 -15.862 10.672 1.00 45.00 94 ARG A N 1
ATOM 724 C CA . ARG A 1 94 ? 3.166 -17.239 10.190 1.00 45.00 94 ARG A CA 1
ATOM 725 C C . ARG A 1 94 ? 1.968 -18.071 9.700 1.00 45.00 94 ARG A C 1
ATOM 727 O O . ARG A 1 94 ? 1.949 -19.278 9.939 1.00 45.00 94 ARG A O 1
ATOM 734 N N . GLY A 1 95 ? 1.017 -17.522 8.946 1.00 47.34 95 GLY A N 1
ATOM 735 C CA . GLY A 1 95 ? -0.035 -18.407 8.435 1.00 47.34 95 GLY A CA 1
ATOM 736 C C . GLY A 1 95 ? -1.014 -17.842 7.428 1.00 47.34 95 GLY A C 1
ATOM 737 O O . GLY A 1 95 ? -2.188 -17.782 7.747 1.00 47.34 95 GLY A O 1
ATOM 738 N N . VAL A 1 96 ? -0.563 -17.479 6.224 1.00 47.34 96 VAL A N 1
ATOM 739 C CA . VAL A 1 96 ? -1.298 -17.697 4.957 1.00 47.34 96 VAL A CA 1
ATOM 740 C C . VAL A 1 96 ? -0.465 -17.119 3.812 1.00 47.34 96 VAL A C 1
ATOM 742 O O . VAL A 1 96 ? -0.583 -15.972 3.402 1.00 47.34 96 VAL A O 1
ATOM 745 N N . VAL A 1 97 ? 0.429 -17.943 3.279 1.00 43.53 97 VAL A N 1
ATOM 746 C CA . VAL A 1 97 ? 0.799 -17.855 1.867 1.00 43.53 97 VAL A CA 1
ATOM 747 C C . VAL A 1 97 ? 0.632 -19.274 1.344 1.00 43.53 97 VAL A C 1
ATOM 749 O O . VAL A 1 97 ? 1.571 -20.061 1.333 1.00 43.53 97 VAL A O 1
ATOM 752 N N . SER A 1 98 ? -0.603 -19.658 1.014 1.00 40.06 98 SER A N 1
ATOM 753 C CA . SER A 1 98 ? -0.831 -20.881 0.243 1.00 40.06 98 SER A CA 1
ATOM 754 C C . SER A 1 98 ? -0.397 -20.603 -1.189 1.00 40.06 98 SER A C 1
ATOM 756 O O . SER A 1 98 ? -1.181 -20.148 -2.018 1.00 40.06 98 SER A O 1
ATOM 758 N N . ILE A 1 99 ? 0.879 -20.854 -1.458 1.00 47.88 99 ILE A N 1
ATOM 759 C CA . ILE A 1 99 ? 1.411 -20.996 -2.808 1.00 47.88 99 ILE A CA 1
ATOM 760 C C . ILE A 1 99 ? 0.925 -22.374 -3.274 1.00 47.88 99 ILE A C 1
ATOM 762 O O . ILE A 1 99 ? 1.454 -23.397 -2.847 1.00 47.88 99 ILE A O 1
ATOM 766 N N . SER A 1 100 ? -0.172 -22.423 -4.031 1.00 42.78 100 SER A N 1
ATOM 767 C CA . SER A 1 100 ? -0.544 -23.646 -4.752 1.00 42.78 100 SER A CA 1
ATOM 768 C C . SER A 1 100 ? 0.293 -23.677 -6.025 1.00 42.78 100 SER A C 1
ATOM 770 O O . SER A 1 100 ? 0.238 -22.713 -6.790 1.00 42.78 100 SER A O 1
ATOM 772 N N . GLY A 1 101 ? 1.122 -24.716 -6.156 1.00 39.00 101 GLY A N 1
ATOM 773 C CA . GLY A 1 101 ? 1.930 -24.991 -7.346 1.00 39.00 101 GLY A CA 1
ATOM 774 C C . GLY A 1 101 ? 1.141 -25.611 -8.488 1.00 39.00 101 GLY A C 1
ATOM 775 O O . GLY A 1 101 ? -0.090 -25.795 -8.341 1.00 39.00 101 GLY A O 1
#

Secondary structure (DSSP, 8-state):
------------------TTEEEEEPPTT--HHHHHHHHHHHHHHHHHTT-EEEE-SSEEEEE--HHHHHTTHHHHHHHHHHHHTT--TTSS-S-------

Foldseek 3Di:
DDDDDDDDPPPPPPVPPLPFKDKAWAPPPQDPVLLVVLVVVVVVLCVVQVWDWDDDPTIIITGHDPSCVVVCSVVVNVVSRCVSRVPPPPPPPDDDDPPDD

Sequence (101 aa):
VPDSSSPTSRSRGSSPKPEGELRLPLPAKAQEWQVRQLRADLEYWSEKFNCAARVEHSSVVVQLSPEAQAGGAKSELFSLMEYDLQLEQGTLSRGVVSISG